Protein AF-A0A645GEQ2-F1 (afdb_monomer)

Secondary structure (DSSP, 8-state):
------SEEEEEEEE-SSSEEEEEEEEETTEEEEEEEEE--S-HHHHHHHHHHHHHHHHHT-S--PPPTT-HHHHHHHHHHHHHHHT-----TT-------------

InterPro domains:
  IPR007329 FMN-binding [PF04205] (16-86)
  IPR007329 FMN-binding [SM00900] (16-89)

pLDDT: mean 73.03, std 11.55, range [41.88, 87.94]

Foldseek 3Di:
DDDAPPQDKFKFWFAADQGIWIKIFGDDPRATPDIGTPDDPDDVVLVVQLVVQRVCCRVVVDLPGDDDVVRNRRSLRSSRRVCRRVVHDDDRPPPPPPPPPPPVPDD

Structure (mmCIF, N/CA/C/O backbone):
data_AF-A0A645GEQ2-F1
#
_entry.id   AF-A0A645GEQ2-F1
#
loop_
_atom_site.group_PDB
_atom_site.id
_atom_site.type_symbol
_atom_site.label_atom_id
_atom_site.label_alt_id
_atom_site.label_comp_id
_atom_site.label_asym_id
_atom_site.label_entity_id
_atom_site.label_seq_id
_atom_site.pdbx_PDB_ins_code
_atom_site.Cartn_x
_atom_site.Cartn_y
_atom_site.Cartn_z
_atom_site.occupancy
_atom_site.B_iso_or_equiv
_atom_site.auth_seq_id
_atom_site.auth_comp_id
_atom_site.auth_asym_id
_atom_site.auth_atom_id
_atom_site.pdbx_PDB_model_num
ATOM 1 N N . MET A 1 1 ? -18.696 -16.588 16.789 1.00 49.16 1 MET A N 1
ATOM 2 C CA . MET A 1 1 ? -17.477 -16.684 15.962 1.00 49.16 1 MET A CA 1
ATOM 3 C C . MET A 1 1 ? -17.824 -16.055 14.620 1.00 49.16 1 MET A C 1
ATOM 5 O O . MET A 1 1 ? -18.640 -16.635 13.919 1.00 49.16 1 MET A O 1
ATOM 9 N N . GLN A 1 2 ? -17.366 -14.837 14.320 1.00 41.88 2 GLN A N 1
ATOM 10 C CA . GLN A 1 2 ? -17.734 -14.125 13.084 1.00 41.88 2 GLN A CA 1
ATOM 11 C C . GLN A 1 2 ? -16.479 -13.581 12.400 1.00 41.88 2 GLN A C 1
ATOM 13 O O . GLN A 1 2 ? -15.938 -12.568 12.813 1.00 41.88 2 GLN A O 1
ATOM 18 N N . GLY A 1 3 ? -15.989 -14.346 11.422 1.00 54.22 3 GLY A N 1
ATOM 19 C CA . GLY A 1 3 ? -15.870 -13.960 10.007 1.00 54.22 3 GLY A CA 1
ATOM 20 C C . GLY A 1 3 ? -15.585 -12.513 9.591 1.00 54.22 3 GLY A C 1
ATOM 21 O O . GLY A 1 3 ? -16.111 -12.106 8.564 1.00 54.22 3 GLY A O 1
ATOM 22 N N . GLY A 1 4 ? -14.787 -11.750 10.327 1.00 51.72 4 GLY A N 1
ATOM 23 C CA . GLY A 1 4 ? -14.111 -10.556 9.815 1.00 51.72 4 GLY A CA 1
ATOM 24 C C . GLY A 1 4 ? -12.609 -10.803 9.870 1.00 51.72 4 GLY A C 1
ATOM 25 O O . GLY A 1 4 ? -12.163 -11.509 10.773 1.00 51.72 4 GLY A O 1
ATOM 26 N N . TYR A 1 5 ? -11.851 -10.305 8.891 1.00 58.91 5 TYR A N 1
ATOM 27 C CA . TYR A 1 5 ? -10.386 -10.399 8.858 1.00 58.91 5 TYR A CA 1
ATOM 28 C C . TYR A 1 5 ? -9.777 -10.176 10.247 1.00 58.91 5 TYR A C 1
ATOM 30 O O . TYR A 1 5 ? -10.222 -9.282 10.970 1.00 58.91 5 TYR A O 1
ATOM 38 N N . GLN A 1 6 ? -8.793 -11.003 10.620 1.00 67.38 6 GLN A N 1
ATOM 39 C CA . GLN A 1 6 ? -8.112 -10.829 11.900 1.00 67.38 6 GLN A CA 1
ATOM 40 C C . GLN A 1 6 ? -7.443 -9.462 11.895 1.00 67.38 6 GLN A C 1
ATOM 42 O O . GLN A 1 6 ? -6.663 -9.151 10.996 1.00 67.38 6 GLN A O 1
ATOM 47 N N . ASP A 1 7 ? -7.775 -8.650 12.893 1.00 78.38 7 ASP A N 1
ATOM 48 C CA . ASP A 1 7 ? -7.029 -7.441 13.184 1.00 78.38 7 ASP A CA 1
ATOM 49 C C . ASP A 1 7 ? -5.545 -7.795 13.318 1.00 78.38 7 ASP A C 1
ATOM 51 O O . ASP A 1 7 ? -5.142 -8.650 14.111 1.00 78.38 7 ASP A O 1
ATOM 55 N N . GLY A 1 8 ? -4.739 -7.210 12.441 1.00 82.19 8 GLY A N 1
ATOM 56 C CA . GLY A 1 8 ? -3.395 -7.684 12.190 1.00 82.19 8 GLY A CA 1
ATOM 57 C C . GLY A 1 8 ? -2.741 -6.978 11.017 1.00 82.19 8 GLY A C 1
ATOM 58 O O . GLY A 1 8 ? -3.361 -6.235 10.254 1.00 82.19 8 GLY A O 1
ATOM 59 N N . THR A 1 9 ? -1.443 -7.208 10.894 1.00 86.88 9 THR A N 1
ATOM 60 C CA . THR A 1 9 ? -0.643 -6.649 9.814 1.00 86.88 9 THR A CA 1
ATOM 61 C C . THR A 1 9 ? -0.356 -7.743 8.802 1.00 86.88 9 THR A C 1
ATOM 63 O O . THR A 1 9 ? 0.271 -8.755 9.114 1.00 86.88 9 THR A O 1
ATOM 66 N N . TYR A 1 10 ? -0.818 -7.526 7.583 1.00 87.25 10 TYR A N 1
ATOM 67 C CA . TYR A 1 10 ? -0.616 -8.395 6.445 1.00 87.25 10 TYR A CA 1
ATOM 68 C C . TYR A 1 10 ? 0.495 -7.823 5.585 1.00 87.25 10 TYR A C 1
ATOM 70 O O . TYR A 1 10 ? 0.556 -6.622 5.358 1.00 87.25 10 TYR A O 1
ATOM 78 N N . THR A 1 11 ? 1.389 -8.672 5.100 1.00 87.44 11 THR A N 1
ATOM 79 C CA . THR A 1 11 ? 2.444 -8.240 4.181 1.00 87.44 11 THR A CA 1
ATOM 80 C C . THR A 1 11 ? 2.255 -8.949 2.864 1.00 87.44 11 THR A C 1
ATOM 82 O O . THR A 1 11 ? 2.039 -10.157 2.847 1.00 87.44 11 THR A O 1
ATOM 85 N N . GLY A 1 12 ? 2.339 -8.187 1.784 1.00 87.81 12 GLY A N 1
ATOM 86 C CA . GLY A 1 12 ? 2.221 -8.702 0.434 1.00 87.81 12 GLY A CA 1
ATOM 87 C C . GLY A 1 12 ? 3.275 -8.091 -0.465 1.00 87.81 12 GLY A C 1
ATOM 88 O O . GLY A 1 12 ? 3.964 -7.125 -0.110 1.00 87.81 12 GLY A O 1
ATOM 89 N N . SER A 1 13 ? 3.450 -8.716 -1.616 1.00 85.62 13 SER A N 1
ATOM 90 C CA . SER A 1 13 ? 4.499 -8.369 -2.572 1.00 85.62 13 SER A CA 1
ATOM 91 C C . SER A 1 13 ? 3.880 -8.243 -3.953 1.00 85.62 13 SER A C 1
ATOM 93 O O . SER A 1 13 ? 2.991 -9.016 -4.282 1.00 85.62 13 SER A O 1
ATOM 95 N N . GLY A 1 14 ? 4.359 -7.304 -4.758 1.00 83.56 14 GLY A N 1
ATOM 96 C CA . GLY A 1 14 ? 3.882 -7.130 -6.125 1.00 83.56 14 GLY A CA 1
ATOM 97 C C . GLY A 1 14 ? 4.970 -6.613 -7.052 1.00 83.56 14 GLY A C 1
ATOM 98 O O . GLY A 1 14 ? 5.954 -6.011 -6.608 1.00 83.56 14 GLY A O 1
ATOM 99 N N . GLU A 1 15 ? 4.807 -6.858 -8.347 1.00 81.38 15 GLU A N 1
ATOM 100 C CA . GLU A 1 15 ? 5.719 -6.367 -9.378 1.00 81.38 15 GLU A CA 1
ATOM 101 C C . GLU A 1 15 ? 5.395 -4.908 -9.733 1.00 81.38 15 GLU A C 1
ATOM 103 O O . GLU A 1 15 ? 4.374 -4.582 -10.349 1.00 81.38 15 GLU A O 1
ATOM 108 N N . GLY A 1 16 ? 6.283 -4.003 -9.311 1.00 72.62 16 GLY A N 1
ATOM 109 C CA . GLY A 1 16 ? 6.241 -2.582 -9.648 1.00 72.62 16 GLY A CA 1
ATOM 110 C C . GLY A 1 16 ? 7.077 -2.239 -10.884 1.00 72.62 16 GLY A C 1
ATOM 111 O O . GLY A 1 16 ? 7.650 -3.102 -11.542 1.00 72.62 16 GLY A O 1
ATOM 112 N N . TYR A 1 17 ? 7.193 -0.941 -11.184 1.00 69.31 17 TYR A N 1
ATOM 113 C CA . TYR A 1 17 ? 7.942 -0.462 -12.356 1.00 69.31 17 TYR A CA 1
ATOM 114 C C . TYR A 1 17 ? 9.443 -0.775 -12.289 1.00 69.31 17 TYR A C 1
ATOM 116 O O . TYR A 1 17 ? 10.041 -1.205 -13.271 1.00 69.31 17 TYR A O 1
ATOM 124 N N . SER A 1 18 ? 10.047 -0.533 -11.123 1.00 67.56 18 SER A N 1
ATOM 125 C CA . SER A 1 18 ? 11.493 -0.675 -10.901 1.00 67.56 18 SER A CA 1
ATOM 126 C C . SER A 1 18 ? 11.876 -1.994 -10.219 1.00 67.56 18 SER A C 1
ATOM 128 O O . SER A 1 18 ? 13.045 -2.185 -9.885 1.00 67.56 18 SER A O 1
ATOM 130 N N . GLY A 1 19 ? 10.917 -2.897 -9.988 1.00 74.00 19 GLY A N 1
ATOM 131 C CA . GLY A 1 19 ? 11.134 -4.195 -9.348 1.00 74.00 19 GLY A CA 1
ATOM 132 C C . GLY A 1 19 ? 10.058 -4.564 -8.327 1.00 74.00 19 GLY A C 1
ATOM 133 O O . GLY A 1 19 ? 9.022 -3.905 -8.211 1.00 74.00 19 GLY A O 1
ATOM 134 N N . VAL A 1 20 ? 10.323 -5.631 -7.569 1.00 79.44 20 VAL A N 1
ATOM 135 C CA . VAL A 1 20 ? 9.402 -6.136 -6.544 1.00 79.44 20 VAL A CA 1
ATOM 136 C C . VAL A 1 20 ? 9.237 -5.099 -5.437 1.00 79.44 20 VAL A C 1
ATOM 138 O O . VAL A 1 20 ? 10.206 -4.665 -4.813 1.00 79.44 20 VAL A O 1
ATOM 141 N N . THR A 1 21 ? 7.990 -4.730 -5.183 1.00 80.50 21 THR A N 1
ATOM 142 C CA . THR A 1 21 ? 7.585 -3.819 -4.119 1.00 80.50 21 THR A CA 1
ATOM 143 C C . THR A 1 21 ? 6.859 -4.616 -3.047 1.00 80.50 21 THR A C 1
ATOM 145 O O . THR A 1 21 ? 5.939 -5.376 -3.334 1.00 80.50 21 THR A O 1
ATOM 148 N N . LYS A 1 22 ? 7.291 -4.465 -1.797 1.00 85.62 22 LYS A N 1
ATOM 149 C CA . LYS A 1 22 ? 6.685 -5.095 -0.628 1.00 85.62 22 LYS A CA 1
ATOM 150 C C . LYS A 1 22 ? 5.918 -4.056 0.170 1.00 85.62 22 LYS A C 1
ATOM 152 O O . LYS A 1 22 ? 6.485 -3.044 0.587 1.00 85.62 22 LYS A O 1
ATOM 157 N N . VAL A 1 23 ? 4.656 -4.356 0.441 1.00 85.62 23 VAL A N 1
ATOM 158 C CA . VAL A 1 23 ? 3.762 -3.505 1.224 1.00 85.62 23 VAL A CA 1
ATOM 159 C C . VAL A 1 23 ? 3.250 -4.253 2.448 1.00 85.62 23 VAL A C 1
ATOM 161 O O . VAL A 1 23 ? 3.245 -5.481 2.508 1.00 85.62 23 VAL A O 1
ATOM 164 N N . SER A 1 24 ? 2.847 -3.485 3.444 1.00 87.94 24 SER A N 1
ATOM 165 C CA . SER A 1 24 ? 2.335 -3.917 4.728 1.00 87.94 24 SER A CA 1
ATOM 166 C C . SER A 1 24 ? 0.994 -3.237 4.952 1.00 87.94 24 SER A C 1
ATOM 168 O O . SER A 1 24 ? 0.916 -2.027 5.135 1.00 87.94 24 SER A O 1
ATOM 170 N N . VAL A 1 25 ? -0.070 -4.020 4.913 1.00 87.31 25 VAL A N 1
ATOM 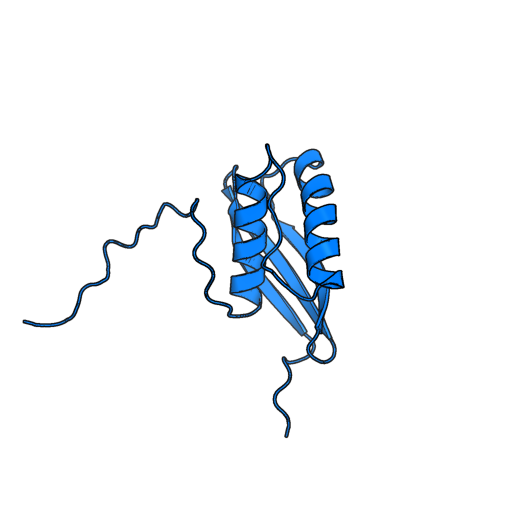171 C CA . VAL A 1 25 ? -1.450 -3.595 5.103 1.00 87.31 25 VAL A CA 1
ATOM 172 C C . VAL A 1 25 ? -1.851 -3.890 6.540 1.00 87.31 25 VAL A C 1
ATOM 174 O O . VAL A 1 25 ? -1.840 -5.037 6.974 1.00 87.31 25 VAL A O 1
ATOM 177 N N . THR A 1 26 ? -2.226 -2.866 7.290 1.00 87.25 26 THR A N 1
ATOM 178 C CA . THR A 1 26 ? -2.796 -3.020 8.627 1.00 87.25 26 THR A CA 1
ATOM 179 C C . THR A 1 26 ? -4.309 -3.059 8.512 1.00 87.25 26 THR A C 1
ATOM 181 O O . THR A 1 26 ? -4.923 -2.147 7.955 1.00 87.25 26 THR A O 1
ATOM 184 N N . VAL A 1 27 ? -4.902 -4.125 9.038 1.00 85.62 27 VAL A N 1
ATOM 185 C CA . VAL A 1 27 ? -6.348 -4.313 9.116 1.00 85.62 27 VAL A CA 1
ATOM 186 C C . VAL A 1 27 ? -6.753 -4.251 10.581 1.00 85.62 27 VAL A C 1
ATOM 188 O O . VAL A 1 27 ? -6.149 -4.920 11.413 1.00 85.62 27 VAL A O 1
ATOM 191 N N . GLU A 1 28 ? -7.785 -3.478 10.905 1.00 83.00 28 GLU A N 1
ATOM 192 C CA . GLU A 1 28 ? -8.375 -3.435 12.244 1.00 83.00 28 GLU A CA 1
ATOM 193 C C . GLU A 1 28 ? -9.894 -3.572 12.146 1.00 83.00 28 GLU A C 1
ATOM 195 O O . GLU A 1 28 ? -10.557 -2.872 11.376 1.00 83.00 28 GLU A O 1
ATOM 200 N N . GLY A 1 29 ? -10.466 -4.513 12.902 1.00 76.44 29 GLY A N 1
ATOM 201 C CA . GLY A 1 29 ? -11.913 -4.742 12.911 1.00 76.44 29 GLY A CA 1
ATOM 202 C C . GLY A 1 29 ? -12.495 -5.086 11.535 1.00 76.44 29 GLY A C 1
ATOM 203 O O . GLY A 1 29 ? -13.645 -4.747 11.258 1.00 76.44 29 GLY A O 1
ATOM 204 N N . GLY A 1 30 ? -11.698 -5.708 10.659 1.00 73.94 30 GLY A N 1
ATOM 205 C CA . GLY A 1 30 ? -12.096 -6.074 9.300 1.00 73.94 30 GLY A CA 1
ATOM 206 C C . GLY A 1 30 ? -11.962 -4.974 8.242 1.00 73.94 30 GLY A C 1
ATOM 207 O O . GLY A 1 30 ? -12.438 -5.180 7.131 1.00 73.94 30 GLY A O 1
ATOM 208 N N . ASN A 1 31 ? -11.337 -3.835 8.561 1.00 77.62 31 ASN A N 1
ATOM 209 C CA . ASN A 1 31 ? -11.136 -2.723 7.627 1.00 77.62 31 ASN A CA 1
ATOM 210 C C . ASN A 1 31 ? -9.653 -2.355 7.520 1.00 77.62 31 ASN A C 1
ATOM 212 O O . ASN A 1 31 ? -8.928 -2.414 8.511 1.00 77.62 31 ASN A O 1
ATOM 216 N N . ILE A 1 32 ? -9.209 -1.934 6.338 1.00 83.00 32 ILE A N 1
ATOM 217 C CA . ILE A 1 32 ? -7.844 -1.451 6.109 1.00 83.00 32 ILE A CA 1
ATOM 218 C C . ILE A 1 32 ? -7.686 -0.093 6.796 1.00 83.00 32 ILE A C 1
ATOM 220 O O . ILE A 1 32 ? -8.351 0.868 6.402 1.00 83.00 32 ILE A O 1
ATOM 224 N N . THR A 1 33 ? -6.807 -0.000 7.794 1.00 82.94 33 THR A N 1
ATOM 225 C CA . THR A 1 33 ? -6.543 1.248 8.529 1.00 82.94 33 THR A CA 1
ATOM 226 C C . THR A 1 33 ? -5.285 1.955 8.054 1.00 82.94 33 THR A C 1
ATOM 228 O O . THR A 1 33 ? -5.246 3.186 8.033 1.00 82.94 33 THR A O 1
ATOM 231 N N . ALA A 1 34 ? -4.279 1.201 7.615 1.00 81.31 34 ALA A N 1
ATOM 232 C CA . ALA A 1 34 ? -3.039 1.753 7.091 1.00 81.31 34 ALA A CA 1
ATOM 233 C C . ALA A 1 34 ? -2.427 0.837 6.030 1.00 81.31 34 ALA A C 1
ATOM 235 O O . ALA A 1 34 ? -2.572 -0.381 6.085 1.00 81.31 34 ALA A O 1
ATOM 236 N N . ILE A 1 35 ? -1.716 1.431 5.074 1.00 83.31 35 ILE A N 1
ATOM 237 C CA . ILE A 1 35 ? -0.873 0.712 4.119 1.00 83.31 35 ILE A CA 1
ATOM 238 C C . ILE A 1 35 ? 0.489 1.395 4.152 1.00 83.31 35 ILE A C 1
ATOM 240 O O . ILE A 1 35 ? 0.593 2.584 3.854 1.00 83.31 35 ILE A O 1
ATOM 244 N N . ASP A 1 36 ? 1.508 0.641 4.532 1.00 80.75 36 ASP A N 1
ATOM 245 C CA . ASP A 1 36 ? 2.893 1.082 4.628 1.00 80.75 36 ASP A CA 1
ATOM 246 C C . ASP A 1 36 ? 3.750 0.292 3.639 1.00 80.75 36 ASP A C 1
ATOM 248 O O . ASP A 1 36 ? 3.509 -0.890 3.409 1.00 80.75 36 ASP A O 1
ATOM 252 N N . VAL A 1 37 ? 4.739 0.917 3.011 1.00 80.06 37 VAL A N 1
ATOM 253 C CA . VAL A 1 37 ? 5.573 0.228 2.020 1.00 80.06 37 VAL A CA 1
ATOM 254 C C . VAL A 1 37 ? 6.900 -0.133 2.665 1.00 80.06 37 VAL A C 1
ATOM 256 O O . VAL A 1 37 ? 7.770 0.710 2.851 1.00 80.06 37 VAL A O 1
ATOM 259 N N . VAL A 1 38 ? 7.057 -1.418 2.986 1.00 82.88 38 VAL A N 1
ATOM 260 C CA . VAL A 1 38 ? 8.242 -1.959 3.670 1.00 82.88 38 VAL A CA 1
ATOM 261 C C . VAL A 1 38 ? 9.475 -1.885 2.777 1.00 82.88 38 VAL A C 1
ATOM 263 O O . VAL A 1 38 ? 10.591 -1.690 3.254 1.00 82.88 38 VAL A O 1
ATOM 266 N N . SER A 1 39 ? 9.296 -2.095 1.473 1.00 79.19 39 SER A N 1
ATOM 267 C CA . SER A 1 39 ? 10.390 -2.034 0.515 1.00 79.19 39 SER A CA 1
ATOM 268 C C . SER A 1 39 ?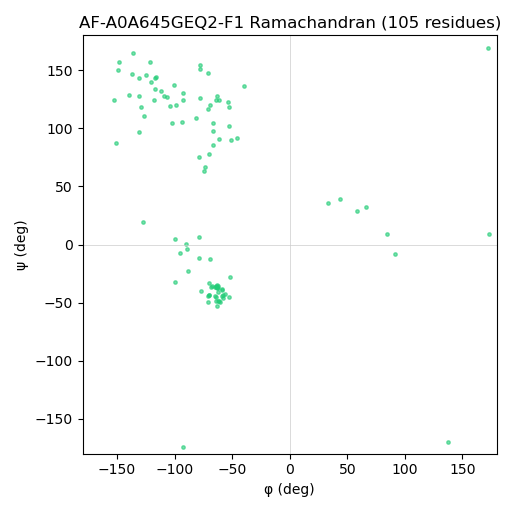 9.860 -1.653 -0.853 1.00 79.19 39 SER A C 1
ATOM 270 O O . SER A 1 39 ? 8.983 -2.324 -1.386 1.00 79.19 39 SER A O 1
ATOM 272 N N . HIS A 1 40 ? 10.403 -0.594 -1.434 1.00 72.56 40 HIS A N 1
ATOM 273 C CA . HIS A 1 40 ? 10.147 -0.236 -2.818 1.00 72.56 40 HIS A CA 1
ATOM 274 C C . HIS A 1 40 ? 11.448 0.177 -3.489 1.00 72.56 40 HIS A C 1
ATOM 276 O O . HIS A 1 40 ? 12.325 0.778 -2.870 1.00 72.56 40 HIS A O 1
ATOM 282 N N . ALA A 1 41 ? 11.549 -0.130 -4.777 1.00 69.44 41 ALA A N 1
ATOM 283 C CA . ALA A 1 41 ? 12.584 0.415 -5.651 1.00 69.44 41 ALA A CA 1
ATOM 284 C C . ALA A 1 41 ? 12.134 1.729 -6.327 1.00 69.44 41 ALA A C 1
ATOM 286 O O . ALA A 1 41 ? 12.864 2.297 -7.137 1.00 69.44 41 ALA A O 1
ATOM 287 N N . ASP A 1 42 ? 10.916 2.191 -6.026 1.00 64.19 42 ASP A N 1
ATOM 288 C CA . ASP A 1 42 ? 10.327 3.402 -6.593 1.00 64.19 42 ASP A CA 1
ATOM 289 C C . ASP A 1 42 ? 10.865 4.686 -5.945 1.00 64.19 42 ASP A C 1
ATOM 291 O O . ASP A 1 42 ? 11.287 4.706 -4.794 1.00 64.19 42 ASP A O 1
ATOM 295 N N . GLU A 1 43 ? 10.823 5.789 -6.684 1.00 66.94 43 GLU A N 1
ATOM 296 C CA . GLU A 1 43 ? 11.180 7.116 -6.169 1.00 66.94 43 GLU A CA 1
ATOM 297 C C . GLU A 1 43 ? 10.046 7.719 -5.313 1.00 66.94 43 GLU A C 1
ATOM 299 O O . GLU A 1 43 ? 8.864 7.522 -5.605 1.00 66.94 43 GLU A O 1
ATOM 304 N N . ASP A 1 44 ? 10.380 8.569 -4.333 1.00 69.62 44 ASP A N 1
ATOM 305 C CA . ASP A 1 44 ? 9.418 9.263 -3.449 1.00 69.62 44 ASP A CA 1
ATOM 306 C C . ASP A 1 44 ? 8.294 10.011 -4.192 1.00 69.62 44 ASP A C 1
ATOM 308 O O . ASP A 1 44 ? 7.178 10.175 -3.689 1.00 69.62 44 ASP A O 1
ATOM 312 N N . LYS A 1 45 ? 8.560 10.462 -5.425 1.00 69.88 45 LYS A N 1
ATOM 313 C CA . LYS A 1 45 ? 7.563 11.108 -6.296 1.00 69.88 45 LYS A CA 1
ATOM 314 C C . LYS A 1 45 ? 6.427 10.155 -6.687 1.00 69.88 45 LYS A C 1
ATOM 316 O O . LYS A 1 45 ? 5.276 10.580 -6.800 1.00 69.88 45 LYS A O 1
ATOM 321 N N . PHE A 1 46 ? 6.746 8.877 -6.892 1.00 68.31 46 PHE A N 1
ATOM 322 C CA . PHE A 1 46 ? 5.773 7.820 -7.146 1.00 68.31 46 PHE A CA 1
ATOM 323 C C . PHE A 1 46 ? 5.090 7.417 -5.850 1.00 68.31 46 PHE A C 1
ATOM 325 O O . PHE A 1 46 ? 3.870 7.304 -5.847 1.00 68.31 46 PHE A O 1
ATOM 332 N N . PHE A 1 47 ? 5.836 7.336 -4.746 1.00 68.81 47 PHE A N 1
ATOM 333 C CA . PHE A 1 47 ? 5.276 7.082 -3.421 1.00 68.81 47 PHE A CA 1
ATOM 334 C C . PHE A 1 47 ? 4.233 8.131 -3.016 1.00 68.81 47 PHE A C 1
ATOM 336 O O . PHE A 1 47 ? 3.149 7.780 -2.579 1.00 68.81 47 PHE A O 1
ATOM 343 N N . SER A 1 48 ? 4.484 9.419 -3.259 1.00 72.75 48 SER A N 1
ATOM 344 C CA . SER A 1 48 ? 3.516 10.491 -2.974 1.00 72.75 48 SER A CA 1
ATOM 345 C C . SER A 1 48 ? 2.238 10.376 -3.819 1.00 72.75 48 SER A C 1
ATOM 347 O O . SER A 1 48 ? 1.138 10.648 -3.339 1.00 72.75 48 SER A O 1
ATOM 349 N N . ARG A 1 49 ? 2.359 9.946 -5.084 1.00 74.19 49 ARG A N 1
ATOM 350 C CA . ARG A 1 49 ? 1.195 9.669 -5.945 1.00 74.19 49 ARG A CA 1
ATOM 351 C C . ARG A 1 49 ? 0.447 8.423 -5.487 1.00 74.19 49 ARG A C 1
ATOM 353 O O . ARG A 1 49 ? -0.779 8.452 -5.412 1.00 74.19 49 ARG A O 1
ATOM 360 N N . ALA A 1 50 ? 1.184 7.372 -5.146 1.00 68.50 50 ALA A N 1
ATOM 361 C CA . ALA A 1 50 ? 0.653 6.130 -4.621 1.00 68.50 50 ALA A CA 1
ATOM 362 C C . ALA A 1 50 ? -0.015 6.329 -3.262 1.00 68.50 50 ALA A C 1
ATOM 364 O O . ALA A 1 50 ? -1.070 5.765 -3.050 1.00 68.50 50 ALA A O 1
ATOM 365 N N . LEU A 1 51 ? 0.495 7.195 -2.386 1.00 71.25 51 LEU A N 1
ATOM 366 C CA . LEU A 1 51 ? -0.156 7.578 -1.132 1.00 71.25 51 LEU A CA 1
ATOM 367 C C . LEU A 1 51 ? -1.531 8.199 -1.378 1.00 71.25 51 LEU A C 1
ATOM 369 O O . LEU A 1 51 ? -2.479 7.906 -0.653 1.00 71.25 51 LEU A O 1
ATOM 373 N N . GLY A 1 52 ? -1.672 9.016 -2.425 1.00 75.44 52 GLY A N 1
ATOM 374 C CA . GLY A 1 52 ? -2.975 9.530 -2.851 1.00 75.44 52 GLY A CA 1
ATOM 375 C C . GLY A 1 52 ? -3.936 8.417 -3.287 1.00 75.44 52 GLY A C 1
ATOM 376 O O . GLY A 1 52 ? -5.127 8.482 -2.984 1.00 75.44 52 GLY A O 1
ATOM 377 N N . VAL A 1 53 ? -3.421 7.378 -3.951 1.00 75.06 53 VAL A N 1
ATOM 378 C CA . VAL A 1 53 ? -4.174 6.178 -4.355 1.00 75.06 53 VAL A CA 1
ATOM 379 C C . VAL A 1 53 ? -4.516 5.311 -3.136 1.00 75.06 53 VAL A C 1
ATOM 381 O O . VAL A 1 53 ? -5.682 5.019 -2.914 1.00 75.06 53 VAL A O 1
ATOM 384 N N . ILE A 1 54 ? -3.544 5.003 -2.278 1.00 76.81 54 ILE A N 1
ATOM 385 C CA . ILE A 1 54 ? -3.673 4.297 -0.996 1.00 76.81 54 ILE A CA 1
ATOM 386 C C . ILE A 1 54 ? -4.722 4.965 -0.109 1.00 76.81 54 ILE A C 1
ATOM 388 O O . ILE A 1 54 ? -5.584 4.292 0.437 1.00 76.81 54 ILE A O 1
ATOM 392 N N . THR A 1 55 ? -4.709 6.2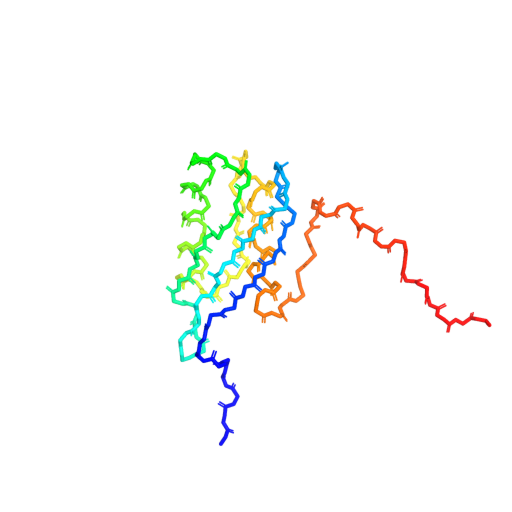93 -0.004 1.00 78.50 55 THR A N 1
ATOM 393 C CA . THR A 1 55 ? -5.705 7.028 0.787 1.00 78.50 55 THR A CA 1
ATOM 394 C C . THR A 1 55 ? -7.109 6.829 0.218 1.00 78.50 55 THR A C 1
ATOM 396 O O . THR A 1 55 ? -8.062 6.678 0.979 1.00 78.50 55 THR A O 1
ATOM 399 N N . LYS A 1 56 ? -7.256 6.771 -1.113 1.00 79.75 56 LYS A N 1
ATOM 400 C CA . LYS A 1 56 ? -8.532 6.415 -1.752 1.00 79.75 56 LYS A CA 1
ATOM 401 C C . LYS A 1 56 ? -8.909 4.955 -1.507 1.00 79.75 56 LYS A C 1
ATOM 403 O O . LYS A 1 56 ? -10.086 4.704 -1.286 1.00 79.75 56 LYS A O 1
ATOM 408 N N . ILE A 1 57 ? -7.947 4.030 -1.483 1.00 77.31 57 ILE A N 1
ATOM 409 C CA . ILE A 1 57 ? -8.180 2.618 -1.137 1.00 77.31 57 ILE A CA 1
ATOM 410 C C . ILE A 1 57 ? -8.687 2.508 0.297 1.00 77.31 57 ILE A C 1
ATOM 412 O O . ILE A 1 57 ? -9.703 1.870 0.528 1.00 77.31 57 ILE A O 1
ATOM 416 N N . ILE A 1 58 ? -8.033 3.167 1.254 1.00 80.12 58 ILE A N 1
ATOM 417 C CA . ILE A 1 58 ? -8.434 3.166 2.667 1.00 80.12 58 ILE A CA 1
ATOM 418 C C . ILE A 1 58 ? -9.798 3.853 2.824 1.00 80.12 58 ILE A C 1
ATOM 420 O O . ILE A 1 58 ? -10.687 3.326 3.487 1.00 80.12 58 ILE A O 1
ATOM 424 N N . SER A 1 59 ? -10.020 4.992 2.166 1.00 79.56 59 SER A N 1
ATOM 425 C CA . SER A 1 59 ? -11.297 5.709 2.252 1.00 79.56 59 SER A CA 1
ATOM 426 C C . SER A 1 59 ? -12.449 4.981 1.555 1.00 79.56 59 SER A C 1
ATOM 428 O O . SER A 1 59 ? -13.590 5.125 1.985 1.00 79.56 59 SER A O 1
ATOM 430 N N . GLY A 1 60 ? -12.180 4.261 0.467 1.00 78.19 60 GLY A N 1
ATOM 431 C CA . GLY A 1 60 ? -13.173 3.507 -0.300 1.00 78.19 60 GLY A CA 1
ATOM 432 C C . GLY A 1 60 ? -13.273 2.035 0.098 1.00 78.19 60 GLY A C 1
ATOM 433 O O . GLY A 1 60 ? -14.149 1.340 -0.406 1.00 78.19 60 GLY A O 1
ATOM 434 N N . GLN A 1 61 ? -12.370 1.558 0.962 1.00 74.19 61 GLN A N 1
ATOM 435 C CA . GLN A 1 61 ? -12.153 0.139 1.276 1.00 74.19 61 GLN A CA 1
ATOM 436 C C . GLN A 1 61 ? -12.145 -0.743 0.015 1.00 74.19 61 GLN A C 1
ATOM 438 O O . GLN A 1 61 ? -12.713 -1.830 -0.011 1.00 74.19 61 GLN A O 1
ATOM 443 N N . SER A 1 62 ? -11.551 -0.241 -1.070 1.00 74.31 62 SER A N 1
ATOM 444 C CA . SER A 1 62 ? -11.547 -0.899 -2.377 1.00 74.31 62 SER A CA 1
ATOM 445 C C . SER A 1 62 ? -10.189 -0.758 -3.028 1.00 74.31 62 SER A C 1
ATOM 447 O O . SER A 1 62 ? -9.668 0.346 -3.153 1.00 74.31 62 SER A O 1
ATOM 449 N N . ILE A 1 63 ? -9.639 -1.888 -3.460 1.00 71.31 63 ILE A N 1
ATOM 450 C CA . ILE A 1 63 ? -8.389 -1.949 -4.224 1.00 71.31 63 ILE A CA 1
ATOM 451 C C . ILE A 1 63 ? -8.591 -1.595 -5.710 1.00 71.31 63 ILE A C 1
ATOM 453 O O . ILE A 1 63 ? -7.617 -1.366 -6.419 1.00 71.31 63 ILE A O 1
ATOM 457 N N . ASP A 1 64 ? -9.847 -1.512 -6.168 1.00 69.06 64 ASP A N 1
ATOM 458 C CA . ASP A 1 64 ? -10.239 -1.061 -7.509 1.00 69.06 64 ASP A CA 1
ATOM 459 C C . ASP A 1 64 ? -10.197 0.472 -7.580 1.00 69.06 64 ASP A C 1
ATOM 461 O O . ASP A 1 64 ? -11.201 1.175 -7.465 1.00 69.06 64 ASP A O 1
ATOM 465 N N . VAL A 1 65 ? -8.986 1.012 -7.663 1.00 70.69 65 VAL A N 1
ATOM 466 C CA . VAL A 1 65 ? -8.743 2.450 -7.778 1.00 70.69 65 VAL A CA 1
ATOM 467 C C . VAL A 1 65 ? -7.979 2.749 -9.056 1.00 70.69 65 VAL A C 1
ATOM 469 O O . VAL A 1 65 ? -7.051 2.039 -9.436 1.00 70.69 65 VAL A O 1
ATOM 472 N N . ASP A 1 66 ? -8.364 3.841 -9.713 1.00 72.31 66 ASP A N 1
ATOM 473 C CA . ASP A 1 66 ? -7.744 4.254 -10.968 1.00 72.31 66 ASP A CA 1
ATOM 474 C C . ASP A 1 66 ? -6.262 4.601 -10.759 1.00 72.31 66 ASP A C 1
ATOM 476 O O . ASP A 1 66 ? -5.893 5.388 -9.876 1.00 72.31 66 ASP A O 1
ATOM 480 N N . THR A 1 67 ? -5.403 3.985 -11.570 1.00 75.75 67 THR A N 1
ATOM 481 C CA . THR A 1 67 ? -3.959 4.215 -11.504 1.00 75.75 67 THR A CA 1
ATOM 482 C C . THR A 1 67 ? -3.587 5.601 -12.017 1.00 75.75 67 THR A C 1
ATOM 484 O O . THR A 1 67 ? -4.175 6.129 -12.958 1.00 75.75 67 THR A O 1
ATOM 487 N N . VAL A 1 68 ? -2.538 6.201 -11.454 1.00 68.88 68 VAL A N 1
ATOM 488 C CA . VAL A 1 68 ? -2.105 7.523 -11.919 1.00 68.88 68 VAL A CA 1
ATOM 489 C C . VAL A 1 68 ? -1.318 7.388 -13.220 1.00 68.88 68 VAL A C 1
ATOM 491 O O . VAL A 1 68 ? -0.306 6.690 -13.277 1.00 68.88 68 VAL A O 1
ATOM 494 N N . SER A 1 69 ? -1.732 8.126 -14.252 1.00 66.94 69 SER A N 1
ATOM 495 C CA . SER A 1 69 ? -0.992 8.226 -15.516 1.00 66.94 69 SER A CA 1
ATOM 496 C C . SER A 1 69 ? 0.464 8.648 -15.276 1.00 66.94 69 SER A C 1
ATOM 498 O O . SER A 1 69 ? 0.743 9.682 -14.665 1.00 66.94 69 SER A O 1
ATOM 500 N N . GLY A 1 70 ? 1.402 7.821 -15.744 1.00 66.38 70 GLY A N 1
ATOM 501 C CA . GLY A 1 70 ? 2.844 7.984 -15.525 1.00 66.38 70 GLY A CA 1
ATOM 502 C C . GLY A 1 70 ? 3.392 7.259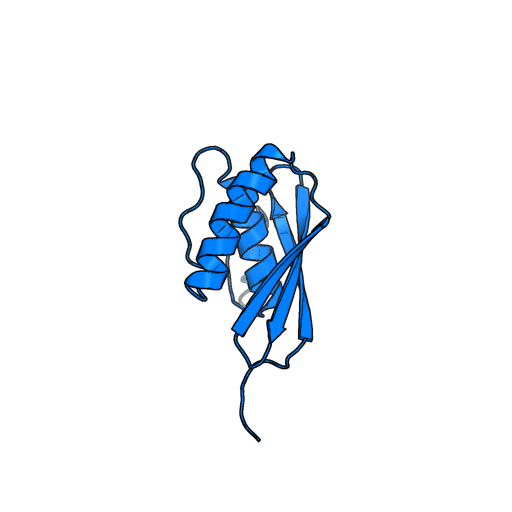 -14.292 1.00 66.38 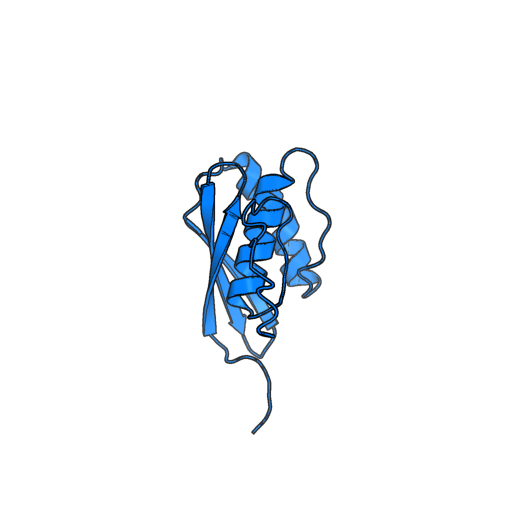70 GLY A C 1
ATOM 503 O O . GLY A 1 70 ? 4.603 7.192 -14.149 1.00 66.38 70 GLY A O 1
ATOM 504 N N . ALA A 1 71 ? 2.530 6.699 -13.441 1.00 70.75 71 ALA A N 1
ATOM 505 C CA . ALA A 1 71 ? 2.861 5.815 -12.319 1.00 70.75 71 ALA A CA 1
ATOM 506 C C . ALA A 1 71 ? 2.044 4.509 -12.373 1.00 70.75 71 ALA A C 1
ATOM 508 O O . ALA A 1 71 ? 1.869 3.846 -11.354 1.00 70.75 71 ALA A O 1
ATOM 509 N N . THR A 1 72 ? 1.498 4.158 -13.542 1.00 77.31 72 THR A N 1
ATOM 510 C CA . THR A 1 72 ? 0.609 3.003 -13.738 1.00 77.31 72 THR A CA 1
ATOM 511 C C . THR A 1 72 ? 1.263 1.704 -13.287 1.00 77.31 72 THR A C 1
ATOM 513 O O . THR A 1 72 ? 0.651 0.922 -12.568 1.00 77.31 72 THR A O 1
ATOM 516 N N . PHE A 1 73 ? 2.541 1.523 -13.623 1.00 78.12 73 PHE A N 1
ATOM 517 C CA . PHE A 1 73 ? 3.296 0.335 -13.251 1.00 78.12 73 PHE A CA 1
ATOM 518 C C . PHE A 1 73 ? 3.450 0.186 -11.729 1.00 78.12 73 PHE A C 1
ATOM 520 O O . PHE A 1 73 ? 3.053 -0.829 -11.165 1.00 78.12 73 PHE A O 1
ATOM 527 N N . SER A 1 74 ? 3.935 1.232 -11.052 1.00 75.00 74 SER A N 1
ATOM 528 C CA . SER A 1 74 ? 4.054 1.260 -9.588 1.00 75.00 74 SER A CA 1
ATOM 529 C C . SER A 1 74 ? 2.691 1.173 -8.885 1.00 75.00 74 SER A C 1
ATOM 531 O O . SER A 1 74 ? 2.579 0.538 -7.842 1.00 75.00 74 SER A O 1
ATOM 533 N N . SER A 1 75 ? 1.635 1.763 -9.462 1.00 77.31 75 SER A N 1
ATOM 534 C CA . SER A 1 75 ? 0.273 1.685 -8.908 1.00 77.31 75 SER A CA 1
ATOM 535 C C . SER A 1 75 ? -0.236 0.245 -8.910 1.00 77.31 75 SER A C 1
ATOM 537 O O . SER A 1 75 ? -0.695 -0.229 -7.877 1.00 77.31 75 SER A O 1
ATOM 539 N N . ASN A 1 76 ? -0.101 -0.465 -10.035 1.00 82.12 76 ASN A N 1
ATOM 540 C CA . ASN A 1 76 ? -0.508 -1.866 -10.138 1.00 82.12 76 ASN A CA 1
ATOM 541 C C . ASN A 1 76 ? 0.289 -2.768 -9.189 1.00 82.12 76 ASN A C 1
ATOM 543 O O . ASN A 1 76 ? -0.312 -3.617 -8.545 1.00 82.12 76 ASN A O 1
ATOM 547 N N . GLY A 1 77 ? 1.603 -2.555 -9.049 1.00 82.94 77 GLY A N 1
ATOM 548 C CA . GLY A 1 77 ? 2.427 -3.339 -8.121 1.00 82.94 77 GLY A CA 1
ATOM 549 C C . GLY A 1 77 ? 2.016 -3.159 -6.658 1.00 82.94 77 GLY A C 1
ATOM 550 O O . GLY A 1 77 ? 2.013 -4.116 -5.889 1.00 82.94 77 GLY A O 1
ATOM 551 N N . ILE A 1 78 ? 1.601 -1.951 -6.265 1.00 80.56 78 ILE A N 1
ATOM 552 C CA . ILE A 1 78 ? 1.055 -1.706 -4.922 1.00 80.56 78 ILE A CA 1
ATOM 553 C C . ILE A 1 78 ? -0.325 -2.349 -4.771 1.00 80.56 78 ILE A C 1
ATOM 555 O O . ILE A 1 78 ? -0.574 -2.974 -3.746 1.00 80.56 78 ILE A O 1
ATOM 559 N N . ILE A 1 79 ? -1.209 -2.219 -5.766 1.00 83.06 79 ILE A N 1
ATOM 560 C CA . ILE A 1 79 ? -2.541 -2.844 -5.742 1.00 83.06 79 ILE A CA 1
ATOM 561 C C . ILE A 1 79 ? -2.411 -4.362 -5.611 1.00 83.06 79 ILE A C 1
ATOM 563 O O . ILE A 1 79 ? -3.087 -4.949 -4.775 1.00 83.06 79 ILE A O 1
ATOM 567 N N . GLU A 1 80 ? -1.505 -4.977 -6.369 1.00 86.06 80 GLU A N 1
ATOM 568 C CA . GLU A 1 80 ? -1.186 -6.399 -6.274 1.00 86.06 80 GLU A CA 1
ATOM 569 C C . GLU A 1 80 ? -0.664 -6.769 -4.893 1.00 86.06 80 GLU A C 1
ATOM 571 O O . GLU A 1 80 ? -1.186 -7.685 -4.276 1.00 86.06 80 GLU A O 1
ATOM 576 N N . ALA A 1 81 ? 0.313 -6.031 -4.370 1.00 85.88 81 ALA A N 1
ATOM 577 C CA . ALA A 1 81 ? 0.875 -6.323 -3.061 1.00 85.88 81 ALA A CA 1
ATOM 578 C C . ALA A 1 81 ? -0.178 -6.188 -1.942 1.00 85.88 81 ALA A C 1
ATOM 580 O O . ALA A 1 81 ? -0.176 -6.957 -0.984 1.00 85.88 81 ALA A O 1
ATOM 581 N N . VAL A 1 82 ? -1.106 -5.233 -2.059 1.00 83.19 82 VAL A N 1
ATOM 582 C CA . VAL A 1 82 ? -2.243 -5.086 -1.138 1.00 83.19 82 VAL A CA 1
ATOM 583 C C . VAL A 1 82 ? -3.241 -6.229 -1.323 1.00 83.19 82 VAL A C 1
ATOM 585 O O . VAL A 1 82 ? -3.725 -6.776 -0.336 1.00 83.19 82 VAL A O 1
ATOM 588 N N . ALA A 1 83 ? -3.546 -6.601 -2.564 1.00 84.50 83 ALA A N 1
ATOM 589 C CA . ALA A 1 83 ? -4.438 -7.706 -2.881 1.00 84.50 83 ALA A CA 1
ATOM 590 C C . ALA A 1 83 ? -3.889 -9.031 -2.337 1.00 84.50 83 ALA A C 1
ATOM 592 O O . ALA A 1 83 ? -4.598 -9.710 -1.605 1.00 84.50 83 ALA A O 1
ATOM 593 N N . ASP A 1 84 ? -2.615 -9.338 -2.581 1.00 85.25 84 ASP A N 1
ATOM 594 C CA . ASP A 1 84 ? -1.896 -10.503 -2.057 1.00 85.25 84 ASP A CA 1
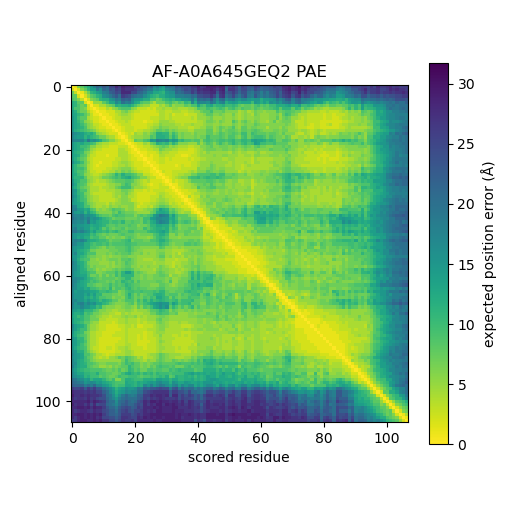ATOM 595 C C . ASP A 1 84 ? -1.909 -10.528 -0.521 1.00 85.25 84 ASP A C 1
ATOM 597 O O . ASP A 1 84 ? -2.283 -11.534 0.083 1.00 85.25 84 ASP A O 1
ATOM 601 N N . ALA A 1 85 ? -1.632 -9.388 0.127 1.00 84.94 85 ALA A N 1
ATOM 602 C CA . ALA A 1 85 ? -1.710 -9.256 1.584 1.00 84.94 85 ALA A CA 1
ATOM 603 C C . ALA A 1 85 ? -3.116 -9.579 2.129 1.00 84.94 85 ALA A C 1
ATOM 605 O O . ALA A 1 85 ? -3.256 -10.188 3.189 1.00 84.94 85 ALA A O 1
ATOM 606 N N . LEU A 1 86 ? -4.162 -9.181 1.403 1.00 80.75 86 LEU A N 1
ATOM 607 C CA . LEU A 1 86 ? -5.563 -9.399 1.771 1.00 80.75 86 LEU A CA 1
ATOM 608 C C . LEU A 1 86 ? -6.132 -10.734 1.255 1.00 80.75 86 LEU A C 1
ATOM 610 O O . LEU A 1 86 ? -7.282 -11.063 1.564 1.00 80.75 86 LEU A O 1
ATOM 614 N N . GLY A 1 87 ? -5.355 -11.504 0.487 1.00 78.94 87 GLY A N 1
ATOM 615 C CA . GLY A 1 87 ? -5.799 -12.732 -0.174 1.00 78.94 87 GLY A CA 1
ATOM 616 C C . GLY A 1 87 ? -6.852 -12.505 -1.264 1.00 78.94 87 GLY A C 1
ATOM 617 O O . GLY A 1 87 ? -7.744 -13.333 -1.434 1.00 78.94 87 GLY A O 1
ATOM 618 N N . ILE A 1 88 ? -6.796 -11.369 -1.956 1.00 80.06 88 ILE A N 1
ATOM 619 C CA . ILE A 1 88 ? -7.664 -11.022 -3.082 1.00 80.06 88 ILE A CA 1
ATOM 620 C C . ILE A 1 88 ? -6.974 -11.447 -4.382 1.00 80.06 88 ILE A C 1
ATOM 622 O O . ILE A 1 88 ? -5.826 -11.084 -4.626 1.00 80.06 88 ILE A O 1
ATOM 626 N N . ASP A 1 89 ? -7.688 -12.169 -5.246 1.00 74.94 89 ASP A N 1
ATOM 627 C CA . ASP A 1 89 ? -7.229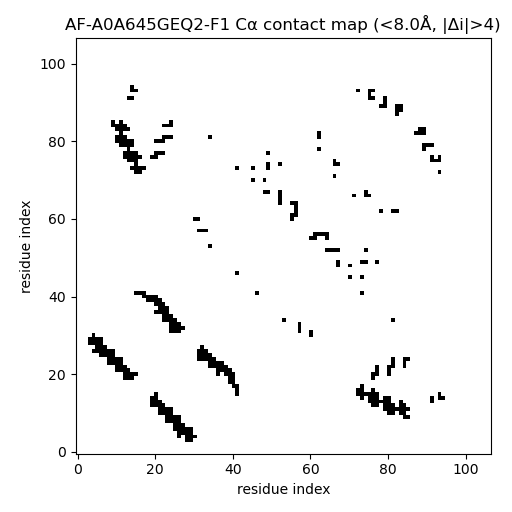 -12.474 -6.603 1.00 74.94 89 ASP A CA 1
ATOM 628 C C . ASP A 1 89 ? -7.164 -11.188 -7.445 1.00 74.94 89 ASP A C 1
ATOM 630 O O . ASP A 1 89 ? -8.167 -10.720 -7.989 1.00 74.94 89 ASP A O 1
ATOM 634 N N . PHE A 1 90 ? -5.970 -10.609 -7.557 1.00 76.06 90 PHE A N 1
ATOM 635 C CA . PHE A 1 90 ? -5.666 -9.516 -8.476 1.00 76.06 90 PHE A CA 1
AT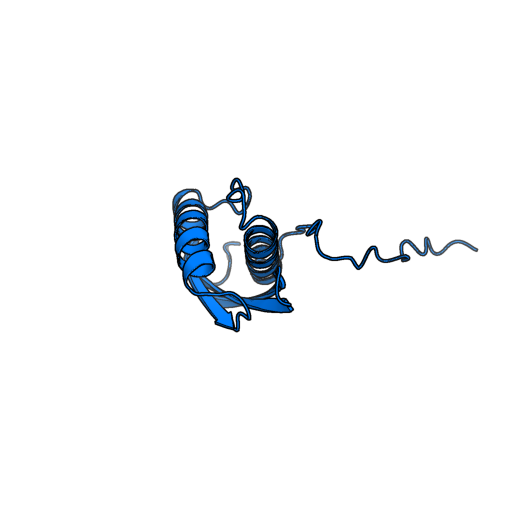OM 636 C C . PHE A 1 90 ? -4.600 -9.976 -9.466 1.00 76.06 90 PHE A C 1
ATOM 638 O O . PHE A 1 90 ? -3.522 -10.412 -9.077 1.00 76.06 90 PHE A O 1
ATOM 645 N N . THR A 1 91 ? -4.895 -9.881 -10.762 1.00 72.38 91 THR A N 1
ATOM 646 C CA . THR A 1 91 ? -3.916 -10.163 -11.816 1.00 72.38 91 THR A CA 1
ATOM 647 C C . THR A 1 91 ? -3.251 -8.859 -12.219 1.00 72.38 91 THR A C 1
ATOM 649 O O . THR A 1 91 ? -3.863 -8.036 -12.903 1.00 72.38 91 THR A O 1
ATOM 652 N N . ASN A 1 92 ? -2.004 -8.665 -11.799 1.00 68.50 92 ASN A N 1
ATOM 653 C CA . ASN A 1 92 ? -1.231 -7.511 -12.222 1.00 68.50 92 ASN A CA 1
ATOM 654 C C . ASN A 1 92 ? -0.895 -7.639 -13.719 1.00 68.50 92 ASN A C 1
ATOM 656 O O . ASN A 1 92 ? -0.221 -8.587 -14.111 1.00 68.50 92 ASN A O 1
ATOM 660 N N . PRO A 1 93 ? -1.317 -6.695 -14.579 1.00 70.06 93 PRO A N 1
ATOM 661 C CA . PRO A 1 93 ? -0.993 -6.745 -16.004 1.00 70.06 93 PRO A CA 1
ATOM 662 C C . PRO A 1 93 ? 0.497 -6.500 -16.298 1.00 70.06 93 PRO A C 1
ATOM 664 O O . PRO A 1 93 ? 0.927 -6.703 -17.432 1.00 70.06 93 PRO A O 1
ATOM 667 N N . ASN A 1 94 ? 1.272 -6.034 -15.313 1.00 66.94 94 ASN A N 1
ATOM 668 C CA . ASN A 1 94 ? 2.722 -5.877 -15.430 1.00 66.94 94 ASN A CA 1
ATOM 669 C C . ASN A 1 94 ? 3.487 -7.136 -15.048 1.00 66.94 94 ASN A C 1
ATOM 671 O O . ASN A 1 94 ? 4.636 -7.267 -15.469 1.00 66.94 94 ASN A O 1
ATOM 675 N N . ASP A 1 95 ? 2.875 -8.016 -14.251 1.00 64.88 95 ASP A N 1
ATOM 676 C CA . ASP A 1 95 ? 3.471 -9.300 -13.930 1.00 64.88 95 ASP A CA 1
ATOM 677 C C . ASP A 1 95 ? 3.509 -10.099 -15.236 1.00 64.88 95 ASP A C 1
ATOM 679 O O . ASP A 1 95 ? 2.502 -10.524 -15.809 1.00 64.88 95 ASP A O 1
ATOM 683 N N . THR A 1 96 ? 4.714 -10.180 -15.799 1.00 57.53 96 THR A N 1
ATOM 684 C CA . THR A 1 96 ? 4.952 -10.909 -17.047 1.00 57.53 96 THR A CA 1
ATOM 685 C C . THR A 1 96 ? 5.037 -12.409 -16.796 1.00 57.53 96 THR A C 1
ATOM 687 O O . THR A 1 96 ? 5.241 -13.161 -17.753 1.00 57.53 96 THR A O 1
ATOM 690 N N . ALA A 1 97 ? 4.768 -12.882 -15.569 1.00 52.12 97 ALA A N 1
ATOM 691 C CA . ALA A 1 97 ? 4.375 -14.260 -15.328 1.00 52.12 97 ALA A CA 1
ATOM 692 C C . ALA A 1 97 ? 2.922 -14.457 -15.790 1.00 52.12 97 ALA A C 1
ATOM 694 O O . ALA A 1 97 ? 2.027 -14.912 -15.075 1.00 52.12 97 ALA A O 1
ATOM 695 N N . VAL A 1 98 ? 2.736 -14.281 -17.102 1.00 48.12 98 VAL A N 1
ATOM 696 C CA . VAL A 1 98 ? 1.916 -15.195 -17.880 1.00 48.12 98 VAL A CA 1
ATOM 697 C C . VAL A 1 98 ? 2.456 -16.583 -17.547 1.00 48.12 98 VAL A C 1
ATOM 699 O O . VAL A 1 98 ? 3.413 -17.075 -18.141 1.00 48.12 98 VAL A O 1
ATOM 702 N N . ARG A 1 99 ? 1.897 -17.201 -16.507 1.00 51.06 99 ARG A N 1
ATOM 703 C CA . ARG A 1 99 ? 2.054 -18.619 -16.251 1.00 51.06 99 ARG A CA 1
ATOM 704 C C . ARG A 1 99 ? 1.447 -19.308 -17.462 1.00 51.06 99 ARG A C 1
ATOM 706 O O . ARG A 1 99 ? 0.259 -19.623 -17.497 1.00 51.06 99 ARG A O 1
ATOM 713 N N . GLU A 1 100 ? 2.287 -19.557 -18.459 1.00 49.34 100 GLU A N 1
ATOM 714 C CA . GLU A 1 100 ? 2.263 -20.805 -19.202 1.00 49.34 100 GLU A CA 1
ATOM 715 C C . GLU A 1 100 ? 2.156 -21.924 -18.157 1.00 49.34 100 GLU A C 1
ATOM 717 O O . GLU A 1 100 ? 3.129 -22.318 -17.518 1.00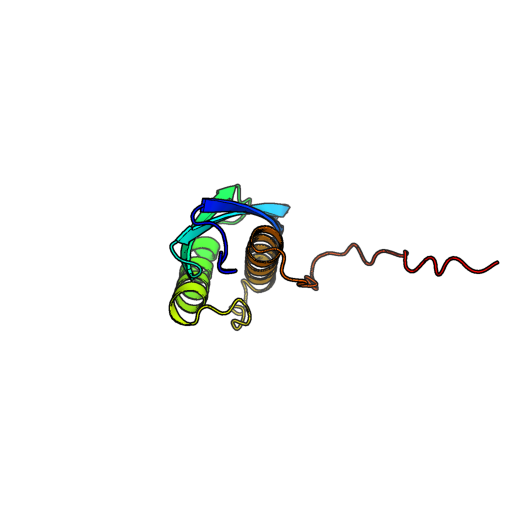 49.34 100 GLU A O 1
ATOM 722 N N . GLY A 1 101 ? 0.920 -22.305 -17.842 1.00 46.00 101 GLY A N 1
ATOM 723 C CA . GLY A 1 101 ? 0.666 -23.055 -16.622 1.00 46.00 101 GLY A CA 1
ATOM 724 C C . GLY A 1 101 ? -0.793 -23.306 -16.275 1.00 46.00 101 GLY A C 1
ATOM 725 O O . GLY A 1 101 ? -1.043 -23.874 -15.218 1.00 46.00 101 GLY A O 1
ATOM 726 N N . HIS A 1 102 ? -1.759 -23.018 -17.154 1.00 45.75 102 HIS A N 1
ATOM 727 C CA . HIS A 1 102 ? -2.953 -23.866 -17.197 1.00 45.75 102 HIS A CA 1
ATOM 728 C C . HIS A 1 102 ? -2.560 -25.191 -17.867 1.00 45.75 102 HIS A C 1
ATOM 730 O O . HIS A 1 102 ? -2.954 -25.502 -18.989 1.00 45.75 102 HIS A O 1
ATOM 736 N N . GLY A 1 103 ? -1.702 -25.957 -17.191 1.00 45.12 103 GLY A N 1
ATOM 737 C CA . GLY A 1 103 ? -1.574 -27.381 -17.436 1.00 45.12 103 GLY A CA 1
ATOM 738 C C . GLY A 1 103 ? -2.852 -28.024 -16.924 1.00 45.12 103 GLY A C 1
ATOM 739 O O . GLY A 1 103 ? -2.869 -28.544 -15.812 1.00 45.12 103 GLY A O 1
ATOM 740 N N . ASP A 1 104 ? -3.929 -27.916 -17.709 1.00 48.97 104 ASP A N 1
ATOM 741 C CA . ASP A 1 104 ? -5.113 -28.756 -17.570 1.00 48.97 104 ASP A CA 1
ATOM 742 C C . ASP A 1 104 ? -4.596 -30.195 -17.585 1.00 48.97 104 ASP A C 1
ATOM 744 O O . ASP A 1 104 ? -4.151 -30.726 -18.608 1.00 48.97 104 ASP A O 1
ATOM 748 N N . GLY A 1 105 ? -4.525 -30.786 -16.398 1.00 50.97 105 GLY A N 1
ATOM 749 C CA . GLY A 1 105 ? -4.143 -32.168 -16.223 1.00 50.97 105 GLY A CA 1
ATOM 750 C C . GLY A 1 105 ? -5.220 -33.046 -16.829 1.00 50.97 105 GLY A C 1
ATOM 751 O O . GLY A 1 105 ? -6.103 -33.486 -16.107 1.00 50.97 105 GLY A O 1
ATOM 752 N N . ARG A 1 106 ? -5.143 -33.314 -18.134 1.00 55.94 106 ARG A N 1
ATOM 753 C CA . ARG A 1 106 ? -5.839 -34.420 -18.798 1.00 55.94 106 ARG A CA 1
ATOM 754 C C . ARG A 1 106 ? -5.064 -34.899 -20.023 1.00 55.94 106 ARG A C 1
ATOM 756 O O . ARG A 1 106 ? -5.377 -34.474 -21.131 1.00 55.94 106 ARG A O 1
ATOM 763 N N . ARG A 1 107 ? -4.121 -35.828 -19.821 1.00 54.72 107 ARG A N 1
ATOM 764 C CA . ARG A 1 107 ? -4.042 -37.140 -20.501 1.00 54.72 107 ARG A CA 1
ATOM 765 C C . ARG A 1 107 ? -3.240 -38.121 -19.658 1.00 54.72 107 ARG A C 1
ATOM 767 O O . ARG A 1 107 ? -2.204 -37.691 -19.112 1.00 54.72 107 ARG A O 1
#

Sequence (107 aa):
MQGGYQDGTYTGSGEGYSGVTKVSVTVEGGNITAIDVVSHADEDKFFSRALGVITKIISGQSIDVDTVSGATFSSNGIIEAVADALGIDFTNPNDTAVREGHGDGRR

Nearest PDB structures (foldseek):
  8p2b-assembly2_B  TM=8.794E-01  e=1.083E-07  Clostridiaceae bacterium
  8p2a-assembly1_A  TM=8.659E-01  e=1.032E-05  Streptomyces azureus
  1mwk-assembly2_B  TM=2.713E-01  e=2.807E+00  Escherichia coli
  7v93-assembly1_A  TM=3.531E-01  e=4.691E+00  uncultured archaeon
  7v94-assembly1_A  TM=2.742E-01  e=5.687E+00  uncultured archaeon

Radius of gyration: 14.83 Å; Cα contacts (8 Å, |Δi|>4): 196; chains: 1; bounding box: 30×48×36 Å

Organism: NCBI:txid1076179

Solvent-accessible surface area (backbone atoms only — not comparable to full-atom values): 6212 Å² total; per-residue (Å²): 142,77,99,53,58,72,63,43,78,29,66,16,56,16,52,27,71,72,40,70,23,31,29,35,38,31,27,52,89,53,38,60,76,46,78,46,74,82,40,66,65,68,56,70,74,50,51,58,54,41,48,58,46,48,51,48,24,49,75,63,73,37,79,88,60,88,60,51,90,95,38,44,48,46,35,41,8,49,42,26,3,50,23,49,33,70,72,44,97,58,84,46,89,73,48,77,76,71,62,90,65,83,69,74,89,78,133

Mean predicted aligned error: 9.72 Å